Protein AF-A0A2G5VLA7-F1 (afdb_monomer_lite)

Structure (mmCIF, N/CA/C/O backbone):
data_AF-A0A2G5VLA7-F1
#
_entry.id   AF-A0A2G5VLA7-F1
#
loop_
_atom_site.group_PDB
_atom_site.id
_atom_site.type_symbol
_atom_site.label_atom_id
_atom_site.label_alt_id
_atom_site.label_comp_id
_atom_site.label_asym_id
_atom_site.label_entity_id
_atom_site.label_seq_id
_atom_site.pdbx_PDB_ins_code
_atom_site.Cartn_x
_atom_site.Cartn_y
_atom_site.Cartn_z
_atom_site.occupancy
_atom_site.B_iso_or_equiv
_atom_site.auth_seq_id
_atom_site.auth_comp_id
_atom_site.auth_asym_id
_atom_site.auth_atom_id
_atom_site.pdbx_PDB_model_num
ATOM 1 N N . MET A 1 1 ? -0.212 6.595 -35.867 1.00 49.56 1 MET A N 1
ATOM 2 C CA . MET A 1 1 ? 0.607 6.651 -34.630 1.00 49.56 1 MET A CA 1
ATOM 3 C C . MET A 1 1 ? 1.580 7.837 -34.633 1.00 49.56 1 MET A C 1
ATOM 5 O O . MET A 1 1 ? 1.675 8.536 -33.633 1.00 49.56 1 MET A O 1
ATOM 9 N N . THR A 1 2 ? 2.225 8.127 -35.766 1.00 57.91 2 THR A N 1
ATOM 10 C CA . THR A 1 2 ? 3.175 9.238 -35.980 1.00 57.91 2 THR A CA 1
ATOM 11 C C . THR A 1 2 ? 2.599 10.646 -35.777 1.00 57.91 2 THR A C 1
ATOM 13 O O . THR A 1 2 ? 3.294 11.514 -35.261 1.00 57.91 2 THR A O 1
ATOM 16 N N . ASP A 1 3 ? 1.327 10.888 -36.107 1.00 58.38 3 ASP A N 1
ATOM 17 C CA . ASP A 1 3 ? 0.752 12.243 -36.029 1.00 58.38 3 ASP A CA 1
ATOM 18 C C . ASP A 1 3 ? 0.441 12.734 -34.605 1.00 58.38 3 ASP A C 1
ATOM 20 O O . ASP A 1 3 ? 0.546 13.928 -34.325 1.00 58.38 3 ASP A O 1
ATOM 24 N N . ILE A 1 4 ? 0.089 11.825 -33.690 1.00 63.69 4 ILE A N 1
ATOM 25 C CA . ILE A 1 4 ? -0.201 12.167 -32.288 1.00 63.69 4 ILE A CA 1
ATOM 26 C C . ILE A 1 4 ? 1.103 12.459 -31.544 1.00 63.69 4 ILE A C 1
ATOM 28 O O . ILE A 1 4 ? 1.204 13.479 -30.869 1.00 63.69 4 ILE A O 1
ATOM 32 N N . MET A 1 5 ? 2.124 11.619 -31.740 1.00 60.41 5 MET A N 1
ATOM 33 C CA . MET A 1 5 ? 3.450 11.825 -31.152 1.00 60.41 5 MET A CA 1
ATOM 34 C C . MET A 1 5 ? 4.076 13.135 -31.637 1.00 60.41 5 MET A C 1
ATOM 36 O O . MET A 1 5 ? 4.504 13.939 -30.818 1.00 60.41 5 MET A O 1
ATOM 40 N N . ARG A 1 6 ? 3.989 13.429 -32.941 1.00 60.25 6 ARG A N 1
ATOM 41 C CA . ARG A 1 6 ? 4.481 14.685 -33.527 1.00 60.25 6 ARG A CA 1
ATOM 42 C C . ARG A 1 6 ? 3.736 15.926 -33.014 1.00 60.25 6 ARG A C 1
ATOM 44 O O . ARG A 1 6 ? 4.346 16.980 -32.847 1.00 60.25 6 ARG A O 1
ATOM 51 N N . LYS A 1 7 ? 2.425 15.823 -32.749 1.00 56.22 7 LYS A N 1
ATOM 52 C CA . LYS A 1 7 ? 1.631 16.904 -32.127 1.00 56.22 7 LYS A CA 1
ATOM 53 C C . LYS A 1 7 ? 1.970 17.105 -30.645 1.00 56.22 7 LYS A C 1
ATOM 55 O O . LYS A 1 7 ? 1.980 18.240 -30.183 1.00 56.22 7 LYS A O 1
ATOM 60 N N . MET A 1 8 ? 2.257 16.034 -29.909 1.00 58.72 8 MET A N 1
ATOM 61 C CA . MET A 1 8 ? 2.629 16.098 -28.490 1.00 58.72 8 MET A CA 1
ATOM 62 C C . MET A 1 8 ? 4.067 16.595 -28.277 1.00 58.72 8 MET A C 1
ATOM 64 O O . MET A 1 8 ? 4.315 17.354 -27.342 1.00 58.72 8 MET A O 1
ATOM 68 N N . GLU A 1 9 ? 4.983 16.232 -29.175 1.00 56.88 9 GLU A N 1
ATOM 69 C CA . GLU A 1 9 ? 6.376 16.691 -29.200 1.00 56.88 9 GLU A CA 1
ATOM 70 C C . GLU A 1 9 ? 6.469 18.189 -29.544 1.00 56.88 9 GLU A C 1
ATOM 72 O O . GLU A 1 9 ? 7.147 18.939 -28.845 1.00 56.88 9 GLU A O 1
ATOM 77 N N . LYS A 1 10 ? 5.678 18.668 -30.522 1.00 55.47 10 LYS A N 1
ATOM 78 C CA . LYS A 1 10 ? 5.554 20.107 -30.843 1.00 55.47 10 LYS A CA 1
ATOM 79 C C . LYS A 1 10 ? 5.041 20.967 -29.685 1.00 55.47 10 LYS A C 1
ATOM 81 O O . LYS A 1 10 ? 5.371 22.146 -29.627 1.00 55.47 10 LYS A O 1
ATOM 86 N N . ASN A 1 11 ? 4.245 20.392 -28.785 1.00 58.38 11 ASN A N 1
ATOM 87 C CA . ASN A 1 11 ? 3.664 21.103 -27.646 1.00 58.38 11 ASN A CA 1
ATOM 88 C C . ASN A 1 11 ? 4.508 20.975 -26.362 1.00 58.38 11 ASN A C 1
ATOM 90 O O . ASN A 1 11 ? 4.048 21.395 -25.305 1.00 58.38 11 ASN A O 1
ATOM 94 N N . GLY A 1 12 ? 5.700 20.360 -26.422 1.00 50.44 12 GLY A N 1
ATOM 95 C CA . GLY A 1 12 ? 6.601 20.196 -25.271 1.00 50.44 12 GLY A CA 1
ATOM 96 C C . GLY A 1 12 ? 6.071 19.296 -24.144 1.00 50.44 12 GLY A C 1
ATOM 97 O O . GLY A 1 12 ? 6.711 19.172 -23.105 1.00 50.44 12 GLY A O 1
ATOM 98 N N . ASN A 1 13 ? 4.921 18.644 -24.343 1.00 57.16 13 ASN A N 1
ATOM 99 C CA . ASN A 1 13 ? 4.164 17.932 -23.307 1.00 57.16 13 ASN A CA 1
ATOM 100 C C . ASN A 1 13 ? 4.221 16.405 -23.463 1.00 57.16 13 ASN A C 1
ATOM 102 O O . ASN A 1 13 ? 3.344 15.691 -22.970 1.00 57.16 13 ASN A O 1
ATOM 106 N N . LEU A 1 14 ? 5.226 15.868 -24.158 1.00 61.12 14 LEU A N 1
ATOM 107 C CA . LEU A 1 14 ? 5.366 14.422 -24.301 1.00 61.12 14 LEU A CA 1
ATOM 108 C C . LEU A 1 14 ? 6.034 13.824 -23.056 1.00 61.12 14 LEU A C 1
ATOM 110 O O . LEU A 1 14 ? 7.241 13.597 -23.008 1.00 61.12 14 LEU A O 1
ATOM 114 N N . LYS A 1 15 ? 5.226 13.534 -22.036 1.00 62.56 15 LYS A N 1
ATOM 115 C CA . LYS A 1 15 ? 5.657 12.730 -20.893 1.00 62.56 15 LYS A CA 1
ATOM 116 C C . LYS A 1 15 ? 5.484 11.249 -21.223 1.00 62.56 15 LYS A C 1
ATOM 118 O O . LYS A 1 15 ? 4.400 10.694 -21.092 1.00 62.56 15 LYS A O 1
ATOM 123 N N . THR A 1 16 ? 6.564 10.614 -21.668 1.00 70.12 16 THR A N 1
ATOM 124 C CA . THR A 1 16 ? 6.576 9.197 -22.079 1.00 70.12 16 THR A CA 1
ATOM 125 C C . THR A 1 16 ? 6.560 8.221 -20.901 1.00 70.12 16 THR A C 1
ATOM 127 O O . THR A 1 16 ? 6.240 7.048 -21.078 1.00 70.12 16 THR A O 1
ATOM 130 N N . ARG A 1 17 ? 6.882 8.698 -19.691 1.00 78.44 17 ARG A N 1
ATOM 131 C CA . ARG A 1 17 ? 6.940 7.892 -18.470 1.00 78.44 17 ARG A CA 1
ATOM 132 C C . ARG A 1 17 ? 6.447 8.674 -17.259 1.00 78.44 17 ARG A C 1
ATOM 134 O O . ARG A 1 17 ? 6.731 9.863 -17.110 1.00 78.44 17 ARG A O 1
ATOM 141 N N . LEU A 1 18 ? 5.740 7.987 -16.371 1.00 84.88 18 LEU A N 1
ATOM 142 C CA . LEU A 1 18 ? 5.369 8.513 -15.064 1.00 84.88 18 LEU A CA 1
ATOM 143 C C . LEU A 1 18 ? 6.623 8.797 -14.230 1.00 84.88 18 LEU A C 1
ATOM 145 O O . LEU A 1 18 ? 7.615 8.068 -14.285 1.00 84.88 18 LEU A O 1
ATOM 149 N N . SER A 1 19 ? 6.572 9.859 -13.431 1.00 87.25 19 SER A N 1
ATOM 150 C CA . SER A 1 19 ? 7.591 10.127 -12.416 1.00 87.25 19 SER A CA 1
ATOM 151 C C . SER A 1 19 ? 7.511 9.095 -11.292 1.00 87.25 19 SER A C 1
ATOM 153 O O . SER A 1 19 ? 6.467 8.472 -11.073 1.00 87.25 19 SER A O 1
ATOM 155 N N . ASN A 1 20 ? 8.592 8.959 -10.524 1.00 85.44 20 ASN A N 1
ATOM 156 C CA . ASN A 1 20 ? 8.641 8.072 -9.358 1.00 85.44 20 ASN A CA 1
ATOM 157 C C . ASN A 1 20 ? 7.488 8.361 -8.379 1.00 85.44 20 ASN A C 1
ATOM 159 O O . ASN A 1 20 ? 6.749 7.451 -8.012 1.00 85.44 20 ASN A O 1
ATOM 163 N N . LYS A 1 21 ? 7.228 9.644 -8.090 1.00 81.75 21 LYS A N 1
ATOM 164 C CA . LYS A 1 21 ? 6.151 10.084 -7.191 1.00 81.75 21 LYS A CA 1
ATOM 165 C C . LYS A 1 21 ? 4.749 9.729 -7.694 1.00 81.75 21 LYS A C 1
ATOM 167 O O . LYS A 1 21 ? 3.918 9.260 -6.915 1.00 81.75 21 LYS A O 1
ATOM 172 N N . GLU A 1 22 ? 4.459 9.955 -8.975 1.00 83.25 22 GLU A N 1
ATOM 173 C CA . GLU A 1 22 ? 3.162 9.572 -9.561 1.00 83.25 22 GLU A CA 1
ATOM 174 C C . GLU A 1 22 ? 2.986 8.058 -9.534 1.00 83.25 22 GLU A C 1
ATOM 176 O O . GLU A 1 22 ? 1.915 7.563 -9.200 1.00 83.25 22 GLU A O 1
ATOM 181 N N . THR A 1 23 ? 4.060 7.329 -9.815 1.00 88.19 23 THR A N 1
ATOM 182 C CA . THR A 1 23 ? 4.082 5.868 -9.824 1.00 88.19 23 THR A CA 1
ATOM 183 C C . THR A 1 23 ? 3.832 5.293 -8.442 1.00 88.19 23 THR A C 1
ATOM 185 O O . THR A 1 23 ? 2.958 4.448 -8.285 1.00 88.19 23 THR A O 1
ATOM 188 N N . TYR A 1 24 ? 4.541 5.791 -7.430 1.00 84.62 24 TYR A N 1
ATOM 189 C CA . TYR A 1 24 ? 4.333 5.443 -6.029 1.00 84.62 24 TYR A CA 1
ATOM 190 C C . TYR A 1 24 ? 2.889 5.733 -5.596 1.00 84.62 24 TYR A C 1
ATOM 192 O O . TYR A 1 24 ? 2.224 4.891 -4.992 1.00 84.62 24 TYR A O 1
ATOM 200 N N . THR A 1 25 ? 2.359 6.897 -5.981 1.00 82.56 25 THR A N 1
ATOM 201 C CA . THR A 1 25 ? 0.980 7.290 -5.661 1.00 82.56 25 THR A CA 1
ATOM 202 C C . THR A 1 25 ? -0.038 6.360 -6.321 1.00 82.56 25 THR A C 1
ATOM 204 O O . THR A 1 25 ? -0.954 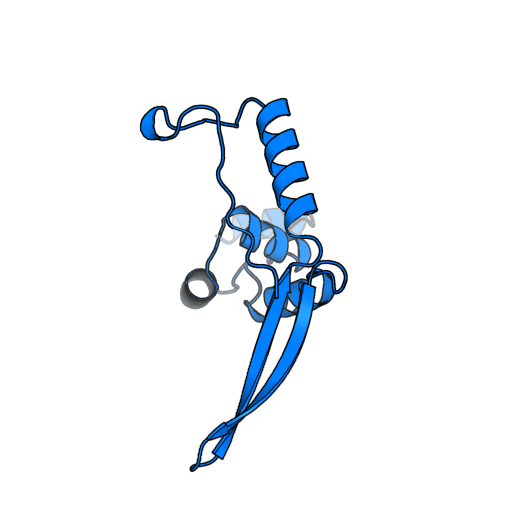5.890 -5.650 1.00 82.56 25 THR A O 1
ATOM 207 N N . ILE A 1 26 ? 0.111 6.072 -7.617 1.00 86.50 26 ILE A N 1
ATOM 208 C CA . ILE A 1 26 ? -0.798 5.192 -8.364 1.00 86.50 26 ILE A CA 1
ATOM 209 C C . ILE A 1 26 ? -0.708 3.761 -7.837 1.00 86.50 26 ILE A C 1
ATOM 211 O O . ILE A 1 26 ? -1.747 3.145 -7.614 1.00 86.50 26 ILE A O 1
ATOM 215 N N . TYR A 1 27 ? 0.504 3.263 -7.577 1.00 87.12 27 TYR A N 1
ATOM 216 C CA . TYR A 1 27 ? 0.740 1.936 -7.013 1.00 87.12 27 TYR A CA 1
ATOM 217 C C . TYR A 1 27 ? -0.087 1.714 -5.740 1.00 87.12 27 TYR A C 1
ATOM 219 O O . TYR A 1 27 ? -0.849 0.750 -5.653 1.00 87.12 27 TYR A O 1
ATOM 227 N N . HIS A 1 28 ? -0.001 2.648 -4.787 1.00 82.81 28 HIS A N 1
ATOM 228 C CA . HIS A 1 28 ? -0.736 2.552 -3.527 1.00 82.81 28 HIS A CA 1
ATOM 229 C C . HIS A 1 28 ? -2.228 2.869 -3.669 1.00 82.81 28 HIS A C 1
ATOM 231 O O . HIS A 1 28 ? -3.049 2.192 -3.054 1.00 82.81 28 HIS A O 1
ATOM 237 N N . ARG A 1 29 ? -2.607 3.861 -4.483 1.00 80.88 29 ARG A N 1
ATOM 238 C CA . ARG A 1 29 ? -4.013 4.266 -4.655 1.00 80.88 29 ARG A CA 1
ATOM 239 C C . ARG A 1 29 ? -4.845 3.209 -5.376 1.00 80.88 29 ARG A C 1
ATOM 241 O O . ARG A 1 29 ? -6.010 3.038 -5.040 1.00 80.88 29 ARG A O 1
ATOM 248 N N . ALA A 1 30 ? -4.254 2.507 -6.337 1.00 84.25 30 ALA A N 1
ATOM 249 C CA . ALA A 1 30 ? -4.894 1.396 -7.036 1.00 84.25 30 ALA A CA 1
ATOM 250 C C . ALA A 1 30 ? -4.834 0.075 -6.247 1.00 84.25 30 ALA A C 1
ATOM 252 O O . ALA A 1 30 ? -5.418 -0.915 -6.678 1.00 84.25 30 ALA A O 1
ATOM 253 N N . GLY A 1 31 ? -4.139 0.041 -5.103 1.00 78.56 31 GLY A N 1
ATOM 254 C CA . GLY A 1 31 ? -4.048 -1.150 -4.259 1.00 78.56 31 GLY A CA 1
ATOM 255 C C . GLY A 1 31 ? -3.290 -2.309 -4.911 1.00 78.56 31 GLY A C 1
ATOM 256 O O . GLY A 1 31 ? -3.607 -3.469 -4.649 1.00 78.56 31 GLY A O 1
ATOM 257 N N . PHE A 1 32 ? -2.307 -2.024 -5.771 1.00 84.19 32 PHE A N 1
ATOM 258 C CA . PHE A 1 32 ? -1.557 -3.082 -6.440 1.00 84.19 32 PHE A CA 1
ATOM 259 C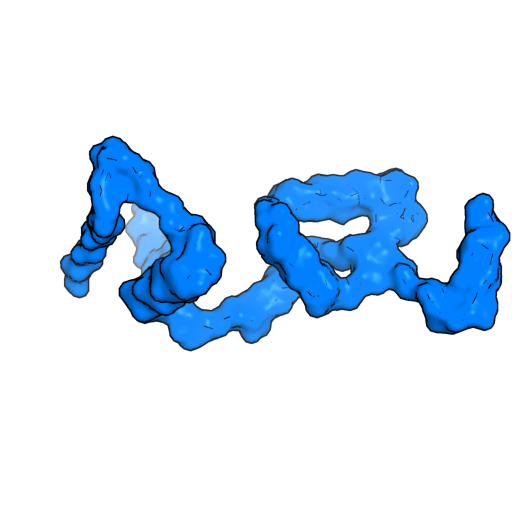 C . PHE A 1 32 ? -0.769 -3.934 -5.440 1.00 84.19 32 PHE A C 1
ATOM 261 O O . PHE A 1 32 ? -0.079 -3.433 -4.552 1.00 84.19 32 PHE A O 1
ATOM 268 N N . THR A 1 33 ? -0.800 -5.252 -5.642 1.00 84.94 33 THR A N 1
ATOM 269 C CA . THR A 1 33 ? 0.195 -6.138 -5.031 1.00 84.94 33 THR A CA 1
ATOM 270 C C . THR A 1 33 ? 1.512 -6.045 -5.805 1.00 84.94 33 THR A C 1
ATOM 272 O O . THR A 1 33 ? 1.525 -5.754 -7.002 1.00 84.94 33 THR A O 1
ATOM 275 N N . ARG A 1 34 ? 2.643 -6.358 -5.154 1.00 85.50 34 ARG A N 1
ATOM 276 C CA . ARG A 1 34 ? 3.971 -6.359 -5.808 1.00 85.50 34 ARG A CA 1
ATOM 277 C C . ARG A 1 34 ? 4.019 -7.241 -7.059 1.00 85.50 34 ARG A C 1
ATOM 279 O O . ARG A 1 34 ? 4.692 -6.887 -8.020 1.00 85.50 34 ARG A O 1
ATOM 286 N N . ARG A 1 35 ? 3.323 -8.384 -7.026 1.00 86.00 35 ARG A N 1
ATOM 287 C CA . ARG A 1 35 ? 3.231 -9.318 -8.153 1.00 86.00 35 ARG A CA 1
ATOM 288 C C . ARG A 1 35 ? 2.394 -8.722 -9.282 1.00 86.00 35 ARG A C 1
ATOM 290 O O . ARG A 1 35 ? 2.909 -8.589 -10.379 1.00 86.00 35 ARG A O 1
ATOM 297 N N . ALA A 1 36 ? 1.182 -8.256 -8.977 1.00 86.31 36 ALA A N 1
ATOM 298 C CA . ALA A 1 36 ? 0.294 -7.655 -9.973 1.00 86.31 36 ALA A CA 1
ATOM 299 C C . ALA A 1 36 ? 0.920 -6.432 -10.666 1.00 86.31 36 ALA A C 1
ATOM 301 O O . ALA A 1 36 ? 0.762 -6.251 -11.868 1.00 86.31 36 ALA A O 1
ATOM 302 N N . TYR A 1 37 ? 1.668 -5.612 -9.924 1.00 90.75 37 TYR A N 1
ATOM 303 C CA . TYR A 1 37 ? 2.376 -4.473 -10.504 1.00 90.75 37 TYR A CA 1
ATOM 304 C C . TYR A 1 37 ? 3.536 -4.895 -11.416 1.00 90.75 37 TYR A C 1
ATOM 306 O O . TYR A 1 37 ? 3.732 -4.306 -12.474 1.00 90.75 37 TYR A O 1
ATOM 314 N N . ASN A 1 38 ? 4.298 -5.922 -11.033 1.00 90.00 38 ASN A N 1
ATOM 315 C CA . ASN A 1 38 ? 5.343 -6.471 -11.897 1.00 90.00 38 ASN A CA 1
ATOM 316 C C . ASN A 1 38 ? 4.764 -7.067 -13.177 1.00 90.00 38 ASN A C 1
ATOM 318 O O . ASN A 1 38 ? 5.288 -6.782 -14.247 1.00 90.00 38 ASN A O 1
ATOM 322 N N . ASP A 1 39 ? 3.677 -7.828 -13.066 1.00 90.50 39 ASP A N 1
ATOM 323 C CA . ASP A 1 39 ? 3.001 -8.425 -14.217 1.00 90.50 39 ASP A CA 1
ATOM 324 C C . ASP A 1 39 ? 2.502 -7.327 -15.174 1.00 90.50 39 ASP A C 1
ATOM 326 O O . ASP A 1 39 ? 2.696 -7.429 -16.383 1.00 90.50 39 ASP A O 1
ATOM 330 N N . LEU A 1 40 ? 1.961 -6.221 -14.641 1.00 89.69 40 LEU A N 1
ATOM 331 C CA . LEU A 1 40 ? 1.603 -5.032 -15.422 1.00 89.69 40 LEU A CA 1
ATOM 332 C C . LEU A 1 40 ? 2.823 -4.410 -16.118 1.00 89.69 40 LEU A C 1
ATOM 334 O O . LEU A 1 40 ? 2.768 -4.114 -17.310 1.00 89.69 40 LEU A O 1
ATOM 338 N N . CYS A 1 41 ? 3.923 -4.193 -15.393 1.00 88.31 41 CYS A N 1
ATOM 339 C CA . CYS A 1 41 ? 5.142 -3.630 -15.970 1.00 88.31 41 CYS A CA 1
ATOM 340 C C . CYS A 1 41 ? 5.709 -4.517 -17.084 1.00 88.31 41 CYS A C 1
ATOM 342 O O . CYS A 1 41 ? 6.102 -3.985 -18.120 1.00 88.31 41 CYS A O 1
ATOM 344 N N . SER A 1 42 ? 5.740 -5.836 -16.885 1.00 87.62 42 SER A N 1
ATOM 345 C CA . SER A 1 42 ? 6.185 -6.810 -17.885 1.00 87.62 42 SER A CA 1
ATOM 346 C C . SER A 1 42 ? 5.275 -6.792 -19.104 1.00 87.62 42 SER A C 1
ATOM 348 O O . SER A 1 42 ? 5.754 -6.524 -20.198 1.00 87.62 42 SER A O 1
ATOM 350 N N . PHE A 1 43 ? 3.959 -6.915 -18.908 1.00 88.81 43 PHE A N 1
ATOM 351 C CA . PHE A 1 43 ? 2.982 -6.844 -19.993 1.00 88.81 43 PHE A CA 1
ATOM 352 C C . PHE A 1 43 ? 3.138 -5.569 -20.832 1.00 88.81 43 PHE A C 1
ATOM 354 O O . PHE A 1 43 ? 3.144 -5.625 -22.059 1.00 88.81 43 PHE A O 1
ATOM 361 N N . LEU A 1 44 ? 3.297 -4.410 -20.190 1.00 87.50 44 LEU A N 1
ATOM 362 C CA . LEU A 1 44 ? 3.473 -3.145 -20.903 1.00 87.50 44 LEU A CA 1
ATOM 363 C C . LEU A 1 44 ? 4.827 -3.045 -21.606 1.00 87.50 44 LEU A C 1
ATOM 365 O O . LEU A 1 44 ? 4.904 -2.411 -22.648 1.00 87.50 44 LEU A O 1
ATOM 369 N N . THR A 1 45 ? 5.877 -3.654 -21.063 1.00 84.62 45 THR A N 1
ATOM 370 C CA . THR A 1 45 ? 7.200 -3.674 -21.704 1.00 84.62 45 THR A CA 1
ATOM 371 C C . THR A 1 45 ? 7.213 -4.602 -22.918 1.00 84.62 45 THR A C 1
ATOM 373 O O . THR A 1 45 ? 7.831 -4.273 -23.924 1.00 84.62 45 THR A O 1
ATOM 376 N N . ASP A 1 46 ? 6.484 -5.715 -22.857 1.00 86.69 46 ASP A N 1
ATOM 377 C CA . ASP A 1 46 ? 6.389 -6.675 -23.960 1.00 86.69 46 ASP A CA 1
ATOM 378 C C . ASP A 1 46 ? 5.538 -6.134 -25.124 1.00 86.69 46 ASP A C 1
ATOM 380 O O . ASP A 1 46 ? 5.772 -6.478 -26.281 1.00 86.69 46 ASP A O 1
ATOM 384 N N . ASN A 1 47 ? 4.558 -5.268 -24.834 1.00 83.62 47 ASN A N 1
ATOM 385 C CA . ASN A 1 47 ? 3.606 -4.749 -25.825 1.00 83.62 47 ASN A CA 1
ATOM 386 C C . ASN A 1 47 ? 3.870 -3.298 -26.271 1.00 83.62 47 ASN A C 1
ATOM 388 O O . ASN A 1 47 ? 3.272 -2.847 -27.250 1.00 83.62 47 ASN A O 1
ATOM 392 N N . LEU A 1 48 ? 4.730 -2.543 -25.577 1.00 79.44 48 LEU A N 1
ATOM 393 C CA . LEU A 1 48 ? 5.057 -1.150 -25.902 1.00 79.44 48 LEU A CA 1
ATOM 394 C C . LEU A 1 48 ? 6.569 -0.957 -26.012 1.00 79.44 48 LEU A C 1
ATOM 396 O O . LEU A 1 48 ? 7.335 -1.492 -25.221 1.00 79.44 48 LEU A O 1
ATOM 400 N N . SER A 1 49 ? 7.004 -0.081 -26.922 1.00 72.75 49 SER A N 1
ATOM 401 C CA . SER A 1 49 ? 8.427 0.272 -27.061 1.00 72.75 49 SER A CA 1
ATOM 402 C C . SER A 1 49 ? 9.014 0.929 -25.804 1.00 72.75 49 SER A C 1
ATOM 404 O O . SER A 1 49 ? 10.221 0.872 -25.587 1.00 72.75 49 SER A O 1
ATOM 406 N N . VAL A 1 50 ? 8.173 1.569 -24.981 1.00 71.00 50 VAL A N 1
ATOM 407 C CA . VAL A 1 50 ? 8.542 2.157 -23.688 1.00 71.00 50 VAL A CA 1
ATOM 408 C C . VAL A 1 50 ? 7.384 1.963 -22.712 1.00 71.00 50 VAL A C 1
ATOM 410 O O . VAL A 1 50 ? 6.272 2.424 -22.969 1.00 71.00 50 VAL A O 1
ATOM 413 N N . SER A 1 51 ? 7.645 1.318 -21.571 1.00 78.19 51 SER A N 1
ATOM 414 C CA . SER A 1 51 ? 6.649 1.203 -20.503 1.00 78.19 51 SER A CA 1
ATOM 415 C C . SER A 1 51 ? 6.458 2.553 -19.794 1.00 78.19 51 SER A C 1
ATOM 417 O O . SER A 1 51 ? 7.434 3.124 -19.288 1.00 78.19 51 SER A O 1
ATOM 419 N N . PRO A 1 52 ? 5.215 3.065 -19.695 1.00 82.88 52 PRO A N 1
ATOM 420 C CA . PRO A 1 52 ? 4.942 4.321 -19.005 1.00 82.88 52 PRO A CA 1
ATOM 421 C C . PRO A 1 52 ? 5.105 4.196 -17.484 1.00 82.88 52 PRO A C 1
ATOM 423 O O . PRO A 1 52 ? 5.250 5.211 -16.802 1.00 82.88 52 PRO A O 1
ATOM 426 N N . PHE A 1 53 ? 5.119 2.972 -16.947 1.00 85.50 53 PHE A N 1
ATOM 427 C CA . PHE A 1 53 ? 5.272 2.693 -15.523 1.00 85.50 53 PHE A CA 1
ATOM 428 C C . PHE A 1 53 ? 6.730 2.355 -15.176 1.00 85.50 53 PHE A C 1
ATOM 430 O O . PHE A 1 53 ? 7.309 1.412 -15.719 1.00 85.50 53 PHE A O 1
ATOM 437 N N . PRO A 1 54 ? 7.356 3.086 -14.243 1.00 86.19 54 PRO A N 1
ATOM 438 C CA . PRO A 1 54 ? 8.612 2.687 -13.635 1.00 86.19 54 PRO A CA 1
ATOM 439 C C . PRO A 1 54 ? 8.559 1.318 -12.954 1.00 86.19 54 PRO A C 1
ATOM 441 O O . PRO A 1 54 ? 7.538 0.916 -12.404 1.00 86.19 54 PRO A O 1
ATOM 444 N N . TYR A 1 55 ? 9.693 0.615 -12.956 1.00 86.12 55 TYR A N 1
ATOM 445 C CA . TYR A 1 55 ? 9.817 -0.703 -12.335 1.00 86.12 55 TYR A CA 1
ATOM 446 C C . TYR A 1 55 ? 9.531 -0.662 -10.831 1.00 86.12 55 TYR A C 1
ATOM 448 O O . TYR A 1 55 ? 9.816 0.332 -10.161 1.00 86.12 55 TYR A O 1
ATOM 456 N N . ILE A 1 56 ? 9.085 -1.794 -10.275 1.00 86.88 56 ILE A N 1
ATOM 457 C CA . ILE A 1 56 ? 8.779 -1.949 -8.840 1.00 86.88 56 ILE A CA 1
ATOM 458 C C . ILE A 1 56 ? 9.930 -1.530 -7.916 1.00 86.88 56 ILE A C 1
ATOM 460 O O . ILE A 1 56 ? 9.704 -1.165 -6.766 1.00 86.88 56 ILE A O 1
ATOM 464 N N . TYR A 1 57 ? 11.177 -1.578 -8.393 1.00 84.94 57 TYR A N 1
ATOM 465 C CA . TYR A 1 57 ? 12.336 -1.126 -7.629 1.00 84.94 57 TYR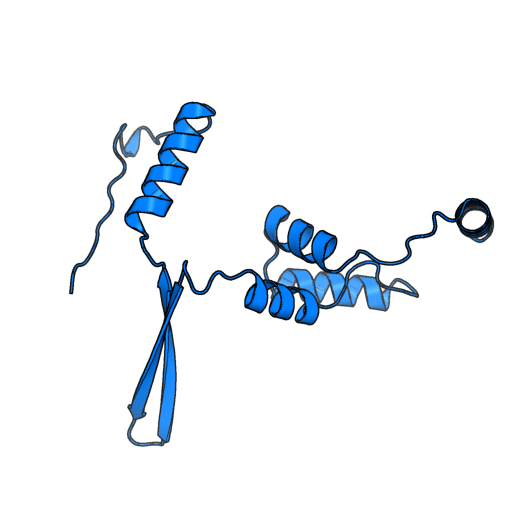 A CA 1
ATOM 466 C C . TYR A 1 57 ? 12.211 0.339 -7.186 1.00 84.94 57 TYR A C 1
ATOM 468 O O . TYR A 1 57 ? 12.553 0.651 -6.050 1.00 84.94 57 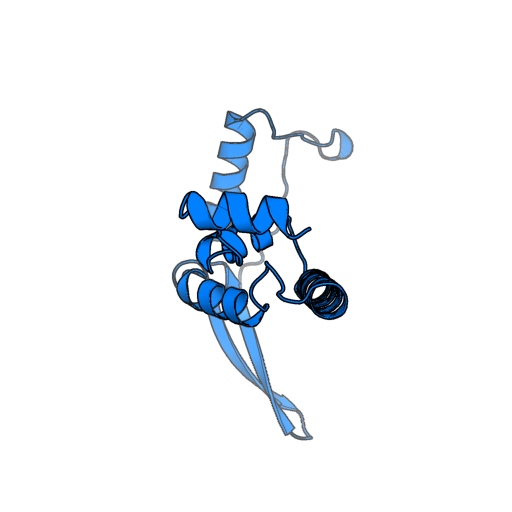TYR A O 1
ATOM 476 N N . ILE A 1 58 ? 11.656 1.206 -8.038 1.00 85.00 58 ILE A N 1
ATOM 477 C CA . ILE A 1 58 ? 11.410 2.617 -7.719 1.00 85.00 58 ILE A CA 1
ATOM 478 C C . ILE A 1 58 ? 10.398 2.740 -6.583 1.00 85.00 58 ILE A C 1
ATOM 480 O O . ILE A 1 58 ? 10.658 3.435 -5.608 1.00 85.00 58 ILE A O 1
ATOM 484 N N . VAL A 1 59 ? 9.297 1.985 -6.657 1.00 84.75 59 VAL A N 1
ATOM 485 C CA . VAL A 1 59 ? 8.306 1.925 -5.575 1.00 84.75 59 VAL A CA 1
ATOM 486 C C . VAL A 1 59 ? 8.962 1.461 -4.277 1.00 84.75 59 VAL A C 1
ATOM 488 O O . VAL A 1 59 ? 8.719 2.057 -3.244 1.00 84.75 59 VAL A O 1
ATOM 491 N N . ARG A 1 60 ? 9.853 0.462 -4.309 1.00 83.50 60 ARG A N 1
ATOM 492 C CA . ARG A 1 60 ? 10.577 -0.001 -3.109 1.00 83.50 60 ARG A CA 1
ATOM 493 C C . ARG A 1 60 ? 11.536 1.045 -2.543 1.00 83.50 60 ARG A C 1
ATOM 495 O O . ARG A 1 60 ? 11.736 1.083 -1.332 1.00 83.50 60 ARG A O 1
ATOM 502 N N . GLN A 1 61 ? 12.188 1.837 -3.392 1.00 82.81 61 GLN A N 1
ATOM 503 C CA . GLN A 1 61 ? 13.054 2.925 -2.936 1.00 82.81 61 GLN A CA 1
ATOM 504 C C . GLN A 1 61 ? 12.231 4.030 -2.281 1.00 82.81 61 GLN A C 1
ATOM 506 O O . GLN A 1 61 ? 12.542 4.419 -1.158 1.00 82.81 61 GLN A O 1
ATOM 511 N N . ASP A 1 62 ? 11.147 4.452 -2.925 1.00 79.94 62 ASP A N 1
ATOM 512 C CA . ASP A 1 62 ? 10.235 5.455 -2.382 1.00 79.94 62 ASP A CA 1
ATOM 513 C C . ASP A 1 62 ? 9.531 4.931 -1.122 1.00 79.94 62 ASP A C 1
ATOM 515 O O . ASP A 1 62 ? 9.444 5.654 -0.139 1.00 79.94 62 ASP A O 1
ATOM 519 N N . GLU A 1 63 ? 9.153 3.649 -1.065 1.00 78.75 63 GLU A N 1
ATOM 520 C CA . GLU A 1 63 ? 8.696 2.975 0.156 1.00 78.75 63 GLU A CA 1
ATOM 521 C C . GLU A 1 63 ? 9.769 3.046 1.247 1.00 78.75 63 GLU A C 1
ATOM 523 O O . GLU A 1 63 ? 9.431 3.250 2.392 1.00 78.75 63 GLU A O 1
ATOM 528 N N . ARG A 1 64 ? 11.068 2.923 0.965 1.00 73.69 64 ARG A N 1
ATOM 529 C CA . ARG A 1 64 ? 12.105 3.043 2.015 1.00 73.69 64 ARG A CA 1
ATOM 530 C C . ARG A 1 64 ? 12.296 4.471 2.523 1.00 73.69 64 ARG A C 1
ATOM 532 O O . ARG A 1 64 ? 12.719 4.647 3.664 1.00 73.69 64 ARG A O 1
ATOM 539 N N . VAL A 1 65 ? 12.031 5.464 1.679 1.00 69.56 65 VAL A N 1
ATOM 540 C CA . VAL A 1 65 ? 12.134 6.891 2.013 1.00 69.56 65 VAL A CA 1
ATOM 541 C C . VAL A 1 65 ? 10.862 7.383 2.716 1.00 69.56 65 VAL A C 1
ATOM 543 O O . VAL A 1 65 ? 10.943 8.182 3.645 1.00 69.56 65 VAL A O 1
ATOM 546 N N . HIS A 1 66 ? 9.695 6.880 2.307 1.00 63.69 66 HIS A N 1
ATOM 547 C CA . HIS A 1 66 ? 8.372 7.296 2.778 1.00 63.69 66 HIS A CA 1
ATOM 548 C C . HIS A 1 66 ? 7.710 6.332 3.765 1.00 63.69 66 HIS A C 1
ATOM 550 O O . HIS A 1 66 ? 6.784 6.749 4.465 1.00 63.69 66 HIS A O 1
ATOM 556 N N . ALA A 1 67 ? 8.157 5.076 3.878 1.00 59.59 67 ALA A N 1
ATOM 557 C CA . ALA A 1 67 ? 7.835 4.234 5.027 1.00 59.59 67 ALA A CA 1
ATOM 558 C C . ALA A 1 67 ? 8.519 4.884 6.214 1.00 59.59 67 ALA A C 1
ATOM 560 O O . ALA A 1 67 ? 9.705 4.689 6.482 1.00 59.59 67 ALA A O 1
ATOM 561 N N . SER A 1 68 ? 7.751 5.742 6.869 1.00 55.59 68 SER A N 1
ATOM 562 C CA . SER A 1 68 ? 8.205 6.496 8.010 1.00 55.59 68 SER A CA 1
ATOM 563 C C . SER A 1 68 ? 8.808 5.515 9.009 1.00 55.59 68 SER A C 1
ATOM 565 O O . SER A 1 68 ? 8.132 4.630 9.541 1.00 55.59 68 SER A O 1
ATOM 567 N N . ARG A 1 69 ? 10.102 5.694 9.285 1.00 56.06 69 ARG A N 1
ATOM 568 C CA . ARG A 1 69 ? 10.767 5.070 10.434 1.00 56.06 69 ARG A CA 1
ATOM 569 C C . ARG A 1 69 ? 10.068 5.454 11.746 1.00 56.06 69 ARG A C 1
ATOM 571 O O . ARG A 1 69 ? 10.308 4.821 12.768 1.00 56.06 69 ARG A O 1
ATOM 578 N N . ASP A 1 70 ? 9.181 6.447 11.727 1.00 54.34 70 ASP A N 1
ATOM 579 C CA . ASP A 1 70 ? 8.337 6.893 12.839 1.00 54.34 70 ASP A CA 1
ATOM 580 C C . ASP A 1 70 ? 7.002 6.142 12.918 1.00 54.34 70 ASP A C 1
ATOM 582 O O . ASP A 1 70 ? 6.373 6.150 13.973 1.00 54.34 70 ASP A O 1
ATOM 586 N N . LEU A 1 71 ? 6.600 5.432 11.858 1.00 57.09 71 LEU A N 1
ATOM 587 C CA . LEU A 1 71 ? 5.408 4.578 11.825 1.00 57.09 71 LEU A CA 1
ATOM 588 C C . LEU A 1 71 ? 5.714 3.104 12.060 1.00 57.09 71 LEU A C 1
ATOM 590 O O . LEU A 1 71 ? 4.789 2.348 12.338 1.00 57.09 71 LEU A O 1
ATOM 594 N N . PHE A 1 72 ? 6.974 2.677 11.970 1.00 64.19 72 PHE A N 1
ATOM 595 C CA 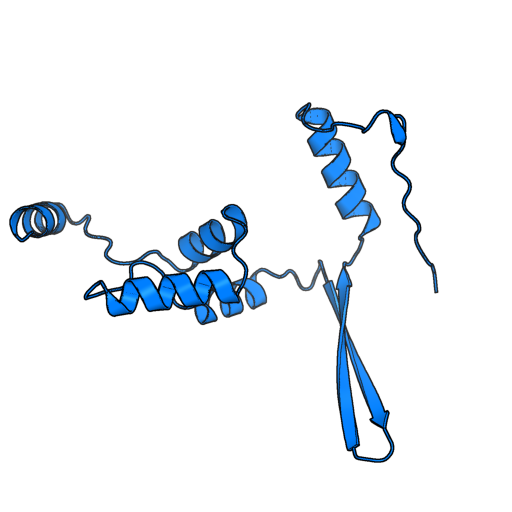. PHE A 1 72 ? 7.335 1.274 12.145 1.00 64.19 72 PHE A CA 1
ATOM 596 C C . PHE A 1 72 ? 8.534 1.091 13.079 1.00 64.19 72 PHE A C 1
ATOM 598 O O . PHE A 1 72 ? 9.537 1.796 12.984 1.00 64.19 72 PHE A O 1
ATOM 605 N N . ASN A 1 73 ? 8.439 0.118 13.981 1.00 64.50 73 ASN A N 1
ATOM 606 C CA . ASN A 1 73 ? 9.566 -0.455 14.702 1.00 64.50 73 ASN A CA 1
ATOM 607 C C . ASN A 1 73 ? 10.021 -1.697 13.942 1.00 64.50 73 ASN A C 1
ATOM 609 O O . ASN A 1 73 ? 9.238 -2.618 13.732 1.00 64.50 73 ASN A O 1
ATOM 613 N N . VAL A 1 74 ? 11.287 -1.733 13.537 1.00 66.81 74 VAL A N 1
ATOM 614 C CA . VAL A 1 74 ? 11.873 -2.907 12.884 1.00 66.81 74 VAL A CA 1
ATOM 615 C C . VAL A 1 74 ? 12.864 -3.538 13.846 1.00 66.81 74 VAL A C 1
ATOM 617 O O . VAL A 1 74 ? 13.754 -2.856 14.353 1.00 66.81 74 VAL A O 1
ATOM 620 N N . ARG A 1 75 ? 12.709 -4.834 14.114 1.00 72.44 75 ARG A N 1
ATOM 621 C CA . ARG A 1 75 ? 13.626 -5.616 14.949 1.00 72.44 75 ARG A CA 1
ATOM 622 C C . ARG A 1 75 ? 14.037 -6.869 14.196 1.00 72.44 75 ARG A C 1
ATOM 624 O O . ARG A 1 75 ? 13.204 -7.529 13.584 1.00 72.44 75 ARG A O 1
ATOM 631 N N . ILE A 1 76 ? 15.321 -7.193 14.246 1.00 76.44 76 ILE A N 1
ATOM 632 C CA . ILE A 1 76 ? 15.851 -8.430 13.676 1.00 76.44 76 ILE A CA 1
ATOM 633 C C . ILE A 1 76 ? 16.020 -9.409 14.830 1.00 76.44 76 ILE A C 1
ATOM 635 O O . ILE A 1 76 ? 16.729 -9.118 15.791 1.00 76.44 76 ILE A O 1
ATOM 639 N N . ILE A 1 77 ? 15.330 -10.542 14.755 1.00 79.75 77 ILE A N 1
ATOM 640 C CA . ILE A 1 77 ? 15.443 -11.621 15.729 1.00 79.75 77 ILE A CA 1
ATOM 641 C C . ILE A 1 77 ? 16.290 -12.719 15.081 1.00 79.75 77 ILE A C 1
ATOM 643 O O . ILE A 1 77 ? 15.789 -13.409 14.185 1.00 79.75 77 ILE A O 1
ATOM 647 N N . PRO A 1 78 ? 17.555 -12.899 15.498 1.00 74.44 78 PRO A N 1
ATOM 648 C CA . PRO A 1 78 ? 18.357 -14.013 15.024 1.00 74.44 78 PRO A CA 1
ATOM 649 C C . PRO A 1 78 ? 17.747 -15.304 15.570 1.00 74.44 78 PRO A C 1
ATOM 651 O O . PRO A 1 78 ? 17.679 -15.522 16.780 1.00 74.44 78 PRO A O 1
ATOM 654 N N . LYS A 1 79 ? 17.268 -16.173 14.680 1.00 73.81 79 LYS A N 1
ATOM 655 C CA . LYS A 1 79 ? 16.754 -17.490 15.047 1.00 73.81 79 LYS A CA 1
ATOM 656 C C . LYS A 1 79 ? 17.802 -18.528 14.689 1.00 73.81 79 LYS A C 1
ATOM 658 O O . LYS A 1 79 ? 18.068 -18.789 13.518 1.00 73.81 79 LYS A O 1
ATOM 663 N N . HIS A 1 80 ? 18.411 -19.118 15.707 1.00 63.66 80 HIS A N 1
ATOM 664 C CA . HIS A 1 80 ? 19.257 -20.290 15.523 1.00 63.66 80 HIS A CA 1
ATOM 665 C C . HIS A 1 80 ? 18.356 -21.522 15.487 1.00 63.66 80 HIS A C 1
ATOM 667 O O . HIS A 1 80 ? 17.650 -21.829 16.445 1.00 63.66 80 HIS A O 1
ATOM 673 N N . SER A 1 81 ? 18.322 -22.188 14.339 1.00 55.69 81 SER A N 1
ATOM 674 C CA . SER A 1 81 ? 17.755 -23.525 14.197 1.00 55.69 81 SER A CA 1
ATOM 675 C C . SER A 1 81 ? 18.917 -24.471 13.920 1.00 55.69 81 SER A C 1
ATOM 677 O O . SER A 1 81 ? 19.881 -24.054 13.289 1.00 55.69 81 SER A O 1
ATOM 679 N N . GLY A 1 82 ? 18.854 -25.716 14.394 1.00 59.91 82 GLY A N 1
ATOM 680 C CA . GLY A 1 82 ? 19.986 -26.658 14.411 1.00 59.91 82 GLY A CA 1
ATOM 681 C C . GLY A 1 82 ? 20.737 -26.885 13.086 1.00 59.91 82 GLY A C 1
ATOM 682 O O . GLY A 1 82 ? 21.827 -27.433 13.129 1.00 59.91 82 GLY A O 1
ATOM 683 N N . ASN A 1 83 ? 20.217 -26.413 11.944 1.00 57.34 83 ASN A N 1
ATOM 684 C CA . ASN A 1 83 ? 20.866 -26.469 10.627 1.00 57.34 83 ASN A CA 1
ATOM 685 C C . ASN A 1 83 ? 21.200 -25.087 10.007 1.00 57.34 83 ASN A C 1
ATOM 687 O O . ASN A 1 83 ? 21.447 -25.004 8.806 1.00 57.34 83 ASN A O 1
ATOM 691 N N . GLY A 1 84 ? 21.188 -23.991 10.776 1.00 57.56 84 GLY A N 1
ATOM 692 C CA . GLY A 1 84 ? 21.629 -22.667 10.313 1.00 57.56 84 GLY A CA 1
ATOM 693 C C . GLY A 1 84 ? 21.014 -21.481 11.064 1.00 57.56 84 GLY A C 1
ATOM 694 O O . GLY A 1 84 ? 19.938 -21.574 11.663 1.00 57.56 84 GLY A O 1
ATOM 695 N N . SER A 1 85 ? 21.690 -20.331 11.005 1.00 63.09 85 SER A N 1
ATOM 696 C CA . SER A 1 85 ? 21.137 -19.053 11.454 1.00 63.09 85 SER A CA 1
ATOM 697 C C . SER A 1 85 ? 20.188 -18.494 10.389 1.00 63.09 85 SER A C 1
ATOM 699 O O . SER A 1 85 ? 20.518 -18.415 9.206 1.00 63.09 85 SER A O 1
ATOM 701 N N . ARG A 1 86 ? 18.971 -18.123 10.796 1.00 67.12 86 ARG A N 1
ATOM 702 C CA . ARG A 1 86 ? 18.052 -17.334 9.970 1.00 67.12 86 ARG A CA 1
ATOM 703 C C . ARG A 1 86 ? 17.652 -16.086 10.731 1.00 67.12 86 ARG A C 1
ATOM 705 O O . ARG A 1 86 ? 17.147 -16.179 11.847 1.00 67.12 86 ARG A O 1
ATOM 712 N N . ASP A 1 87 ? 17.821 -14.939 10.096 1.00 66.06 87 ASP A N 1
ATOM 713 C CA . ASP A 1 87 ? 17.346 -13.674 10.634 1.00 66.06 87 ASP A CA 1
ATOM 714 C C . ASP A 1 87 ? 15.860 -13.510 10.325 1.00 66.06 87 ASP A C 1
ATOM 716 O O . ASP A 1 87 ? 15.430 -13.549 9.170 1.00 66.06 87 ASP A O 1
ATOM 720 N N . VAL A 1 88 ? 15.056 -13.340 11.372 1.00 68.00 88 VAL A N 1
ATOM 721 C CA . VAL A 1 88 ? 13.636 -13.016 11.246 1.00 68.00 88 VAL A CA 1
ATOM 722 C C . VAL A 1 88 ? 13.486 -11.511 11.398 1.00 68.00 88 VAL A C 1
ATOM 724 O O . VAL A 1 88 ? 13.722 -10.961 12.471 1.00 68.00 88 VAL A O 1
ATOM 727 N N . VAL A 1 89 ? 13.081 -10.835 10.325 1.00 65.50 89 VAL A N 1
ATOM 728 C CA . VAL A 1 89 ? 12.766 -9.403 10.367 1.00 65.50 89 VAL A CA 1
ATOM 729 C C . VAL A 1 89 ? 11.326 -9.234 10.845 1.00 65.50 89 VAL A C 1
ATOM 731 O O . VAL A 1 89 ? 10.386 -9.615 10.150 1.00 65.50 89 VAL A O 1
ATOM 734 N N . VAL A 1 90 ? 11.154 -8.659 12.031 1.00 64.88 90 VAL A N 1
ATOM 735 C CA . VAL A 1 90 ? 9.856 -8.289 12.601 1.00 64.88 90 VAL A CA 1
ATOM 736 C C . VAL A 1 90 ? 9.625 -6.803 12.359 1.00 64.88 90 VAL A C 1
ATOM 738 O O . VAL A 1 90 ? 10.475 -5.974 12.681 1.00 64.88 90 VAL A O 1
ATOM 741 N N . VAL A 1 91 ? 8.471 -6.471 11.784 1.00 64.25 91 VAL A N 1
ATOM 742 C CA . VAL A 1 91 ? 8.042 -5.094 11.524 1.00 64.25 91 VAL A CA 1
ATOM 743 C C . VAL A 1 91 ? 6.757 -4.845 12.307 1.00 64.25 91 VAL A C 1
ATOM 745 O O . VAL A 1 91 ? 5.741 -5.488 12.057 1.00 64.25 91 VAL A O 1
ATOM 748 N N . GLU A 1 92 ? 6.800 -3.920 13.255 1.00 65.00 92 GLU A N 1
ATOM 749 C CA . GLU A 1 92 ? 5.678 -3.535 14.112 1.00 65.00 92 GLU A CA 1
ATOM 750 C C . GLU A 1 92 ? 5.215 -2.126 13.750 1.00 65.00 92 GLU A C 1
ATOM 752 O O . GLU A 1 92 ? 6.040 -1.229 13.594 1.00 65.00 92 GLU A O 1
ATOM 757 N N . LEU A 1 93 ? 3.904 -1.895 13.657 1.00 70.56 93 LEU A N 1
ATOM 758 C CA . LEU A 1 93 ? 3.361 -0.544 13.505 1.00 70.56 93 LEU A CA 1
ATOM 759 C C . LEU A 1 93 ? 3.540 0.226 14.825 1.00 70.56 93 LEU A C 1
ATOM 761 O O . LEU A 1 93 ? 2.977 -0.153 15.855 1.00 70.56 93 LEU A O 1
ATOM 765 N N . LYS A 1 94 ? 4.283 1.332 14.810 1.00 66.12 94 LYS A N 1
ATOM 766 C CA . LYS A 1 94 ? 4.309 2.290 15.916 1.00 66.12 94 LYS A CA 1
ATOM 767 C C . LYS A 1 94 ? 2.914 2.878 16.078 1.00 66.12 94 LYS A C 1
ATOM 769 O O . LYS A 1 94 ? 2.280 3.285 15.110 1.00 66.12 94 LYS A O 1
ATOM 774 N N . LYS A 1 95 ? 2.449 2.927 17.327 1.00 69.06 95 LYS A N 1
ATOM 775 C CA . LYS A 1 95 ? 1.186 3.570 17.709 1.00 69.06 95 LYS A CA 1
ATOM 776 C C . LYS A 1 95 ? -0.036 3.069 16.920 1.00 69.06 95 LYS A C 1
ATOM 778 O O . LYS A 1 95 ? -0.912 3.852 16.562 1.00 69.06 95 LYS A O 1
ATOM 783 N N . LEU A 1 96 ? -0.126 1.752 16.700 1.00 70.81 96 LEU A N 1
ATOM 784 C CA . LEU A 1 96 ? -1.260 1.094 16.031 1.00 70.81 96 LEU A CA 1
ATOM 785 C C . LEU A 1 96 ? -2.622 1.610 16.522 1.00 70.81 96 LEU A C 1
ATOM 787 O O . LEU A 1 96 ? -3.498 1.888 15.710 1.00 70.81 96 LEU A O 1
ATOM 791 N N . LYS A 1 97 ? -2.770 1.800 17.840 1.00 68.31 97 LYS A N 1
ATOM 792 C CA . LYS A 1 97 ? -3.980 2.363 18.448 1.00 68.31 97 LYS A CA 1
ATOM 793 C C . LYS A 1 97 ? -4.316 3.757 17.903 1.00 68.31 97 LYS A C 1
ATOM 795 O O . LYS A 1 97 ? -5.438 3.954 17.459 1.00 68.31 97 LYS A O 1
ATOM 800 N N . GLU A 1 98 ? -3.368 4.697 17.905 1.00 70.38 98 GLU A N 1
ATOM 801 C CA . GLU A 1 98 ? -3.592 6.060 17.390 1.00 70.38 98 GLU A CA 1
ATOM 802 C C . GLU A 1 98 ? -3.965 6.039 15.905 1.00 70.38 98 GLU A C 1
ATOM 804 O O . GLU A 1 98 ? -4.894 6.728 15.492 1.00 70.38 98 GLU A O 1
ATOM 809 N N . ILE A 1 99 ? -3.291 5.208 15.105 1.00 72.00 99 ILE A N 1
ATOM 810 C CA . ILE A 1 99 ? -3.540 5.102 13.660 1.00 72.00 99 ILE A CA 1
ATOM 811 C C . ILE A 1 99 ? -4.945 4.567 13.380 1.00 72.00 99 ILE A C 1
ATOM 813 O O . ILE A 1 99 ? -5.658 5.105 12.533 1.00 72.00 99 ILE A O 1
ATOM 817 N N . VAL A 1 100 ? -5.346 3.516 14.093 1.00 75.31 100 VAL A N 1
ATOM 818 C CA . VAL A 1 100 ? -6.673 2.913 13.955 1.00 75.31 100 VAL A CA 1
ATOM 819 C C . VAL A 1 100 ? -7.756 3.890 14.408 1.00 75.31 100 VAL A C 1
ATOM 821 O O . VAL A 1 100 ? -8.708 4.100 13.664 1.00 75.31 100 VAL A O 1
ATOM 824 N N . VAL A 1 101 ? -7.587 4.535 15.566 1.00 77.38 101 VAL A N 1
ATOM 825 C CA . VAL A 1 101 ? -8.542 5.527 16.089 1.00 77.38 101 VAL A CA 1
ATOM 826 C C . VAL A 1 101 ? -8.703 6.692 15.113 1.00 77.38 101 VAL A C 1
ATOM 828 O O . VAL A 1 101 ? -9.813 6.934 14.655 1.00 77.38 101 VAL A O 1
ATOM 831 N N . THR A 1 102 ? -7.602 7.311 14.678 1.00 77.94 102 THR A N 1
ATOM 832 C CA . THR A 1 102 ? -7.633 8.444 13.733 1.00 77.94 102 THR A CA 1
ATOM 833 C C . THR A 1 102 ? -8.318 8.068 12.418 1.00 77.94 102 THR A C 1
ATOM 835 O O . THR A 1 102 ? -9.030 8.865 11.809 1.00 77.94 102 THR A O 1
ATOM 838 N N . LYS A 1 103 ? -8.084 6.845 11.925 1.00 75.94 103 LYS A N 1
ATOM 839 C CA . LYS A 1 103 ? -8.693 6.378 10.678 1.00 75.94 103 LYS A CA 1
ATOM 840 C C . LYS A 1 103 ? -10.195 6.147 10.839 1.00 75.94 103 LYS A C 1
ATOM 842 O O . LYS A 1 103 ? -10.944 6.502 9.935 1.00 75.94 103 LYS A O 1
ATOM 847 N N . LEU A 1 104 ? -10.629 5.593 11.970 1.00 76.44 104 LEU A N 1
ATOM 848 C CA . LEU A 1 104 ? -12.045 5.399 12.279 1.00 76.44 104 LEU A CA 1
ATOM 849 C C . LEU A 1 104 ? -12.775 6.729 12.483 1.00 76.44 104 LEU A C 1
ATOM 851 O O . LEU A 1 104 ? -13.862 6.894 11.939 1.00 76.44 104 LEU A O 1
ATOM 855 N N . GLU A 1 105 ? -12.163 7.685 13.184 1.00 77.75 105 GLU A N 1
ATOM 856 C CA . GLU A 1 105 ? -12.692 9.046 13.357 1.00 77.75 105 GLU A CA 1
ATOM 857 C C . GLU A 1 105 ? -12.899 9.726 12.002 1.00 77.75 105 GLU A C 1
ATOM 859 O O . GLU A 1 105 ? -14.006 10.160 11.699 1.00 77.75 105 GLU A O 1
ATOM 864 N N . LYS A 1 106 ? -11.895 9.692 11.118 1.00 74.44 106 LYS A N 1
ATOM 865 C CA . LYS A 1 106 ? -12.028 10.224 9.751 1.00 74.44 106 LYS A CA 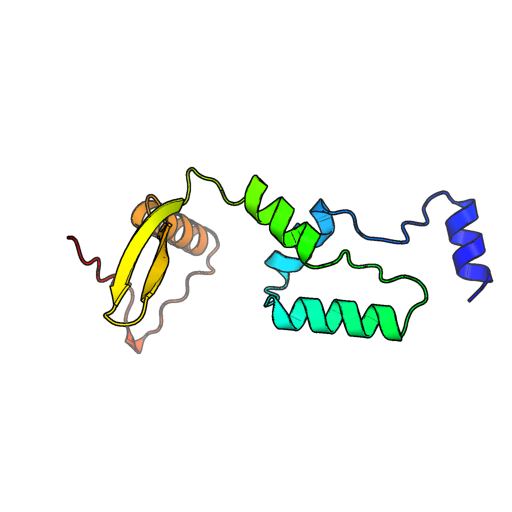1
ATOM 866 C C . LYS A 1 106 ? -13.115 9.528 8.940 1.00 74.44 106 LYS A C 1
ATOM 868 O O . LYS A 1 106 ? -13.853 10.179 8.211 1.00 74.44 106 LYS A O 1
ATOM 873 N N . MET A 1 107 ? -13.223 8.202 9.033 1.00 71.81 107 MET A N 1
ATOM 874 C CA . MET A 1 107 ? -14.280 7.466 8.332 1.00 71.81 107 MET A CA 1
ATOM 875 C C . MET A 1 107 ? -15.672 7.837 8.856 1.00 71.81 107 MET A C 1
ATOM 877 O O . MET A 1 107 ? -16.611 7.905 8.060 1.00 71.81 107 MET A O 1
ATOM 881 N N . ALA A 1 108 ? -15.799 8.103 10.160 1.00 75.19 108 ALA A N 1
ATOM 882 C CA . ALA A 1 108 ? -17.028 8.591 10.773 1.00 75.19 108 ALA A CA 1
ATOM 883 C C . ALA A 1 108 ? -17.361 10.019 10.310 1.00 75.19 108 ALA A C 1
ATOM 885 O O . ALA A 1 108 ? -18.477 10.252 9.856 1.00 75.19 108 ALA A O 1
ATOM 886 N N . GLU A 1 109 ? -16.391 10.940 10.332 1.00 77.06 109 GLU A N 1
ATOM 887 C CA . GLU A 1 109 ? -16.536 12.317 9.826 1.00 77.06 109 GLU A CA 1
ATOM 888 C C . GLU A 1 109 ? -16.956 12.349 8.351 1.00 77.06 109 GLU A C 1
ATOM 890 O O . GLU A 1 109 ? -17.794 13.151 7.948 1.00 77.06 109 GLU A O 1
ATOM 895 N N . MET A 1 110 ? -16.402 11.446 7.539 1.00 76.19 110 MET A N 1
ATOM 896 C CA . MET A 1 110 ? -16.713 11.327 6.114 1.00 76.19 110 MET A CA 1
ATOM 897 C C . MET A 1 110 ? -18.016 10.561 5.826 1.00 76.19 110 MET A C 1
ATOM 899 O O . MET A 1 110 ? -18.366 10.396 4.660 1.00 76.19 110 MET A O 1
ATOM 903 N N . GLY A 1 111 ? -18.705 10.032 6.844 1.00 72.25 111 GLY A N 1
ATOM 904 C CA . GLY A 1 111 ? -19.923 9.228 6.671 1.00 72.25 111 GLY A CA 1
ATOM 905 C C . GLY A 1 111 ? -19.708 7.897 5.936 1.00 72.25 111 GLY A C 1
ATOM 906 O O . GLY A 1 111 ? -20.656 7.305 5.433 1.00 72.25 111 GLY A O 1
ATOM 907 N N . THR A 1 112 ? -18.462 7.423 5.852 1.00 73.44 112 THR A N 1
ATOM 908 C CA . THR A 1 112 ? -18.085 6.173 5.158 1.00 73.44 112 THR A CA 1
ATOM 909 C C . THR A 1 112 ? -17.915 4.995 6.113 1.00 73.44 112 THR A C 1
ATOM 911 O O . THR A 1 112 ? -17.689 3.863 5.680 1.00 73.44 112 THR A O 1
ATOM 914 N N . LEU A 1 113 ? -18.021 5.246 7.421 1.00 71.44 113 LEU A N 1
ATOM 915 C CA . LEU A 1 113 ? -17.963 4.212 8.439 1.00 71.44 113 LEU A CA 1
ATOM 916 C C . LEU A 1 113 ? -19.287 3.444 8.478 1.00 71.44 113 LEU A C 1
ATOM 918 O O . LEU A 1 113 ? -20.288 3.919 9.007 1.00 71.44 113 LEU A O 1
ATOM 922 N N . THR A 1 114 ? -19.271 2.241 7.917 1.00 62.66 114 THR A N 1
ATOM 923 C CA . THR A 1 114 ? -20.386 1.295 7.968 1.00 62.66 114 THR A CA 1
ATOM 924 C C . THR A 1 114 ? -20.095 0.233 9.021 1.00 62.66 114 THR A C 1
ATOM 926 O O . THR A 1 114 ? -18.999 -0.324 9.073 1.00 62.66 114 THR A O 1
ATOM 929 N N . PHE A 1 115 ? -21.069 -0.014 9.896 1.00 65.62 115 PHE A N 1
ATOM 930 C CA . PHE A 1 115 ? -21.016 -1.092 10.879 1.00 65.62 115 PHE A CA 1
ATOM 931 C C . PHE A 1 115 ? -21.902 -2.229 10.385 1.00 65.62 115 PHE A C 1
ATOM 933 O O . PHE A 1 115 ? -23.040 -1.984 9.989 1.00 65.62 115 PHE A O 1
ATOM 940 N N . ASP A 1 116 ? -21.386 -3.454 10.415 1.00 60.53 116 ASP A N 1
ATOM 941 C CA . ASP A 1 116 ? -22.187 -4.644 10.145 1.00 60.53 116 ASP A CA 1
ATOM 942 C C . ASP A 1 116 ? -23.162 -4.868 11.314 1.00 60.53 116 ASP A C 1
ATOM 944 O O . ASP A 1 116 ? -22.743 -4.930 12.479 1.00 60.53 116 ASP A O 1
ATOM 948 N N . GLU A 1 117 ? -24.459 -4.983 11.012 1.00 59.19 117 GLU A N 1
ATOM 949 C CA . GLU A 1 117 ? -25.521 -5.247 11.991 1.00 59.19 117 GLU A CA 1
ATOM 950 C C . GLU A 1 117 ? -25.236 -6.494 12.834 1.00 59.19 117 GLU A C 1
ATOM 952 O O . GLU A 1 117 ? -25.528 -6.487 14.032 1.00 59.19 117 GLU A O 1
ATOM 957 N N . ALA A 1 118 ? -24.582 -7.516 12.266 1.00 61.12 118 ALA A N 1
ATOM 958 C CA . ALA A 1 118 ? -24.218 -8.743 12.976 1.00 61.12 118 ALA A CA 1
ATOM 959 C C . ALA A 1 118 ? -23.206 -8.506 14.114 1.00 61.12 118 ALA A C 1
ATOM 961 O O . ALA A 1 118 ? -23.145 -9.275 15.073 1.00 61.12 118 ALA A O 1
ATOM 962 N N . THR A 1 119 ? -22.425 -7.426 14.032 1.00 58.28 119 THR A N 1
ATOM 963 C CA . THR A 1 119 ? -21.423 -7.034 15.041 1.00 58.28 119 THR A CA 1
ATOM 964 C C . THR A 1 119 ? -21.855 -5.843 15.905 1.00 58.28 119 THR A C 1
ATOM 966 O O . THR A 1 119 ? -21.201 -5.521 16.902 1.00 58.28 119 THR A O 1
ATOM 969 N N . GLY A 1 120 ? -22.986 -5.211 15.571 1.00 60.97 120 GLY A N 1
ATOM 970 C CA . GLY A 1 120 ? -23.494 -4.004 16.219 1.00 60.97 120 GLY A CA 1
ATOM 971 C C . GLY A 1 120 ? -22.619 -2.763 15.982 1.00 60.97 120 GLY A C 1
ATOM 972 O O . GLY A 1 120 ? -21.671 -2.763 15.205 1.00 60.97 120 GLY A O 1
ATOM 973 N N . ARG A 1 121 ? -22.905 -1.662 16.693 1.00 59.03 121 ARG A N 1
ATOM 974 C CA . ARG A 1 121 ? -22.165 -0.380 16.577 1.00 59.03 121 ARG A CA 1
ATOM 975 C C . ARG A 1 121 ? -20.820 -0.364 17.326 1.00 59.03 121 ARG A C 1
ATOM 977 O O . ARG A 1 121 ? -20.415 0.675 17.845 1.00 59.03 121 ARG A O 1
ATOM 984 N N . LYS A 1 122 ? -20.159 -1.512 17.485 1.00 58.84 122 LYS A N 1
ATOM 985 C CA . LYS A 1 122 ? -18.931 -1.641 18.285 1.00 58.84 122 LYS A CA 1
ATOM 986 C C . LYS A 1 122 ? -17.857 -2.367 17.487 1.00 58.84 122 LYS A C 1
ATOM 988 O O . LYS A 1 122 ? -18.099 -3.449 16.971 1.00 58.84 122 LYS A O 1
ATOM 993 N N . ILE A 1 123 ? -16.656 -1.793 17.438 1.00 58.19 123 ILE A N 1
ATOM 994 C CA . ILE A 1 123 ? -15.480 -2.465 16.874 1.00 58.19 123 ILE A CA 1
ATOM 995 C C . ILE A 1 123 ? -14.682 -3.065 18.027 1.00 58.19 123 ILE A C 1
ATOM 997 O O . ILE A 1 123 ? -14.264 -2.352 18.940 1.00 58.19 123 ILE A O 1
ATOM 1001 N N . TRP A 1 124 ? -14.469 -4.377 17.979 1.00 50.00 124 TRP A N 1
ATOM 1002 C CA . TRP A 1 124 ? -13.682 -5.102 18.970 1.00 50.00 124 TRP A CA 1
ATOM 1003 C C . TRP A 1 124 ? -12.239 -5.236 18.483 1.00 50.00 124 TRP A C 1
ATOM 1005 O O . TRP A 1 124 ? -11.977 -5.874 17.467 1.00 50.00 124 TRP A O 1
ATOM 1015 N N . PHE A 1 125 ? -11.293 -4.652 19.219 1.00 49.22 125 PHE A N 1
ATOM 1016 C CA . PHE A 1 125 ? -9.863 -4.848 18.986 1.00 49.22 125 PHE A CA 1
ATOM 1017 C C . PHE A 1 125 ? -9.267 -5.644 20.141 1.00 49.22 125 PHE A C 1
ATOM 1019 O O . PHE A 1 125 ? -9.294 -5.198 21.286 1.00 49.22 125 PHE A O 1
ATOM 1026 N N . CYS A 1 126 ? -8.697 -6.809 19.838 1.00 36.97 126 CYS A N 1
ATOM 1027 C CA . CYS A 1 126 ? -7.903 -7.556 20.803 1.00 36.97 126 CYS A CA 1
ATOM 1028 C C . CYS A 1 126 ? -6.444 -7.100 20.687 1.00 36.97 126 CYS A C 1
ATOM 1030 O O . CYS A 1 126 ? -5.777 -7.376 19.689 1.00 36.97 126 CYS A O 1
ATOM 1032 N N . ILE A 1 127 ? -5.963 -6.352 21.681 1.00 39.19 127 ILE A N 1
ATOM 1033 C CA . ILE A 1 127 ? -4.566 -5.920 21.762 1.00 39.19 127 ILE A CA 1
ATOM 1034 C C . ILE A 1 127 ? -3.874 -6.826 22.775 1.00 39.19 127 ILE A C 1
ATOM 1036 O O . ILE A 1 127 ? -4.087 -6.701 23.976 1.00 39.19 127 ILE A O 1
ATOM 1040 N N . SER A 1 128 ? -3.043 -7.744 22.285 1.00 35.69 128 SER A N 1
ATOM 1041 C CA . SER A 1 128 ? -2.165 -8.541 23.141 1.00 35.69 128 SER A CA 1
ATOM 1042 C C . SER A 1 128 ? -1.001 -7.665 23.605 1.00 35.69 128 SER A C 1
ATOM 1044 O O . SER A 1 128 ? -0.098 -7.386 22.816 1.00 35.69 128 SER A O 1
ATOM 1046 N N . SER A 1 129 ? -0.995 -7.241 24.869 1.00 33.94 129 SER A N 1
ATOM 1047 C CA . SER A 1 129 ? 0.214 -6.699 25.496 1.00 33.94 129 SER A CA 1
ATOM 1048 C C . SER A 1 129 ? 1.155 -7.849 25.849 1.00 33.94 129 SER A C 1
ATOM 1050 O O . SER A 1 129 ? 0.731 -8.808 26.496 1.00 33.94 129 SER A O 1
ATOM 1052 N N . LYS A 1 130 ? 2.415 -7.758 25.428 1.00 38.03 130 LYS A N 1
ATOM 1053 C CA . LYS A 1 130 ? 3.517 -8.458 26.093 1.00 38.03 130 LYS A CA 1
ATOM 1054 C C . LYS A 1 130 ? 4.215 -7.484 27.022 1.00 38.03 130 LYS A C 1
ATOM 1056 O O . LYS A 1 130 ? 4.330 -6.307 26.612 1.00 38.03 130 LYS A O 1
#

InterPro domains:
  IPR009689 Protein of unknown function DUF1280 [PF06918] (1-128)

Secondary structure (DSSP, 8-state):
-HHHHHHHHHTT----S--HHHHHHHHHHTT--HHHHHHHHHHHHHHSSS-SSPPHHHHHHHHHHHS-TTTEEEEEEEEEETTEEEEEEEEEETTHHHHHHHHHHHHHHTT--PPPGGG-S---------

Radius of gyration: 22.05 Å; chains: 1; bounding box: 47×48×62 Å

pLDDT: mean 70.81, std 13.18, range [33.94, 90.75]

Sequence (130 aa):
MTDIMRKMEKNGNLKTRLSNKETYTIYHRAGFTRRAYNDLCSFLTDNLSVSPFPYIYIVRQDERVHASRDLFNVRIIPKHSGNGSRDVVVVELKKLKEIVVTKLEKMAEMGTLTFDEATGRKIWFCISSK

Foldseek 3Di:
DVVVVVVCVVVVNPLQADDLVVLLVCCVVVPDDLVNVQVQQVVQVVVDVDRNHDHCVSNVVVCVVPVPPQQWDWDWDFDDDPVDTDTDIDIDTPPPVVVVVVVQVVCVVVVNDDDDVVRPPDDDDDDDDD

Organism: NCBI:txid1611254